Protein AF-A0A321LTP6-F1 (afdb_monomer)

Nearest PDB structures (foldseek):
  5ly5-assembly1_A-2  TM=6.066E-01  e=3.340E-02  Pyrobaculum calidifontis
  4az9-assembly2_A-3  TM=7.150E-01  e=2.115E-01  Homo sapiens
  7zi4-assembly1_D  TM=4.815E-01  e=2.241E-01  Homo sapiens
  8brm-assembly1_SO  TM=4.243E-01  e=3.356E-01  Giardia lamblia ATCC 50803
  1nu5-assembly1_A  TM=3.644E-01  e=1.064E+00  Pseudomonas sp. P51

Structure (mmCIF, N/CA/C/O backbone):
data_AF-A0A321LTP6-F1
#
_entry.id   AF-A0A321LTP6-F1
#
loop_
_atom_site.group_PDB
_atom_site.id
_atom_site.type_symbol
_atom_site.label_atom_id
_atom_site.label_alt_id
_atom_site.label_comp_id
_atom_site.label_asym_id
_atom_site.label_entity_id
_atom_site.label_seq_id
_atom_site.pdbx_PDB_ins_code
_atom_site.Cartn_x
_atom_site.Cartn_y
_atom_site.Cartn_z
_atom_site.occupancy
_atom_site.B_iso_or_equiv
_atom_site.auth_seq_id
_atom_site.auth_comp_id
_atom_site.auth_asym_id
_atom_site.auth_atom_id
_atom_site.pdbx_PDB_model_num
ATOM 1 N N . MET A 1 1 ? 41.746 -8.585 -51.407 1.00 51.53 1 MET A N 1
ATOM 2 C CA . MET A 1 1 ? 41.666 -7.948 -50.073 1.00 51.53 1 MET A CA 1
ATOM 3 C C . MET A 1 1 ? 40.250 -7.429 -49.795 1.00 51.53 1 MET A C 1
ATOM 5 O O . MET A 1 1 ? 39.911 -6.302 -50.117 1.00 51.53 1 MET A O 1
ATOM 9 N N . ASN A 1 2 ? 39.439 -8.329 -49.236 1.00 57.25 2 ASN A N 1
ATOM 10 C CA . ASN A 1 2 ? 38.417 -8.173 -48.191 1.00 57.25 2 ASN A CA 1
ATOM 11 C C . ASN A 1 2 ? 37.308 -7.110 -48.348 1.00 57.25 2 ASN A C 1
ATOM 13 O O . ASN A 1 2 ? 37.206 -6.189 -47.541 1.00 57.25 2 ASN A O 1
ATOM 17 N N . SER A 1 3 ? 36.375 -7.330 -49.283 1.00 62.56 3 SER A N 1
ATOM 18 C CA . SER A 1 3 ? 35.065 -6.646 -49.319 1.00 62.56 3 SER A CA 1
ATOM 19 C C . SER A 1 3 ? 34.286 -6.784 -48.002 1.00 62.56 3 SER A C 1
ATOM 21 O O . SER A 1 3 ? 33.584 -5.862 -47.600 1.00 62.56 3 SER A O 1
ATOM 23 N N . ALA A 1 4 ? 34.481 -7.897 -47.283 1.00 62.25 4 ALA A N 1
ATOM 24 C CA . ALA A 1 4 ? 33.910 -8.128 -45.959 1.00 62.25 4 ALA A CA 1
ATOM 25 C C . ALA A 1 4 ? 34.349 -7.072 -44.928 1.00 62.25 4 ALA A C 1
ATOM 27 O O . ALA A 1 4 ? 33.508 -6.586 -44.181 1.00 62.25 4 ALA A O 1
ATOM 28 N N . LEU A 1 5 ? 35.619 -6.633 -44.933 1.00 63.28 5 LEU A N 1
ATOM 29 C CA . LEU A 1 5 ? 36.098 -5.614 -43.987 1.00 63.28 5 LEU A CA 1
ATOM 30 C C . LEU A 1 5 ? 35.454 -4.237 -44.209 1.00 63.28 5 LEU A C 1
ATOM 32 O O . LEU A 1 5 ? 35.352 -3.457 -43.267 1.00 63.28 5 LEU A O 1
ATOM 36 N N . ARG A 1 6 ? 34.997 -3.938 -45.433 1.00 71.19 6 ARG A N 1
ATOM 37 C CA . ARG A 1 6 ? 34.342 -2.660 -45.762 1.00 71.19 6 ARG A CA 1
ATOM 38 C C . ARG A 1 6 ? 32.891 -2.590 -45.280 1.00 71.19 6 ARG A C 1
ATOM 40 O O . ARG A 1 6 ? 32.380 -1.493 -45.090 1.00 71.19 6 ARG A O 1
ATOM 47 N N . LEU A 1 7 ? 32.242 -3.737 -45.065 1.00 76.38 7 LEU A N 1
ATOM 48 C CA . LEU A 1 7 ? 30.847 -3.814 -44.618 1.00 76.38 7 LEU A CA 1
ATOM 49 C C . LEU A 1 7 ? 30.707 -3.813 -43.088 1.00 76.38 7 LEU A C 1
ATOM 51 O O . LEU A 1 7 ? 29.680 -3.380 -42.572 1.00 76.38 7 LEU A O 1
ATOM 55 N N . ILE A 1 8 ? 31.746 -4.231 -42.357 1.00 79.75 8 ILE A N 1
ATOM 56 C CA . ILE A 1 8 ? 31.791 -4.214 -40.883 1.00 79.75 8 ILE A CA 1
ATOM 57 C C . ILE A 1 8 ? 31.394 -2.851 -40.280 1.00 79.75 8 ILE A C 1
ATOM 59 O O . ILE A 1 8 ? 30.530 -2.849 -39.403 1.00 79.75 8 ILE A O 1
ATOM 63 N N . PRO A 1 9 ? 31.936 -1.692 -40.716 1.00 84.12 9 PRO A N 1
ATOM 64 C CA . PRO A 1 9 ? 31.546 -0.406 -40.134 1.00 84.12 9 PRO A CA 1
ATOM 65 C C . PRO A 1 9 ? 30.077 -0.050 -40.404 1.00 84.12 9 PRO A C 1
ATOM 67 O O . PRO A 1 9 ? 29.428 0.532 -39.539 1.00 84.12 9 PRO A O 1
ATOM 70 N N . ALA A 1 10 ? 29.526 -0.440 -41.559 1.00 85.62 10 ALA A N 1
ATOM 71 C CA . ALA A 1 10 ? 28.117 -0.210 -41.881 1.00 85.62 10 ALA A CA 1
ATOM 72 C C . ALA A 1 10 ? 27.190 -1.048 -40.985 1.00 85.62 10 ALA A C 1
ATOM 74 O O . ALA A 1 10 ? 26.217 -0.525 -40.443 1.00 85.62 10 ALA A O 1
ATOM 75 N N . PHE A 1 11 ? 27.525 -2.323 -40.758 1.00 89.50 11 PHE A N 1
ATOM 76 C CA . PHE A 1 11 ? 26.789 -3.174 -39.821 1.00 89.50 11 PHE A CA 1
ATOM 77 C C . PHE A 1 11 ? 26.916 -2.692 -38.372 1.00 89.50 11 PHE A C 1
ATOM 79 O O . PHE A 1 11 ? 25.924 -2.694 -37.646 1.00 89.50 11 PHE A O 1
ATOM 86 N N . ALA A 1 12 ? 28.098 -2.228 -37.958 1.00 90.56 12 ALA A N 1
ATOM 87 C CA . ALA A 1 12 ? 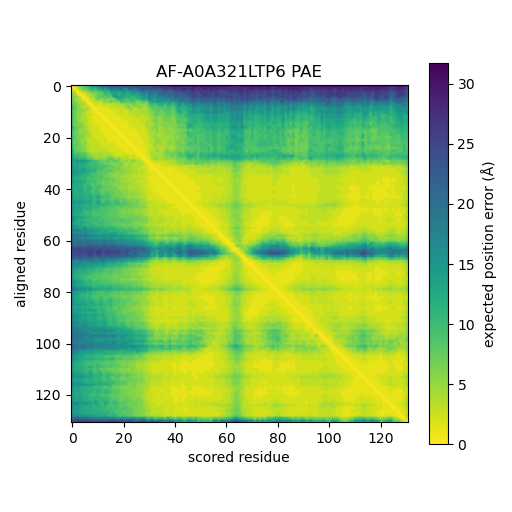28.308 -1.670 -36.624 1.00 90.56 12 ALA A CA 1
ATOM 88 C C . ALA A 1 12 ? 27.471 -0.399 -36.393 1.00 90.56 12 ALA A C 1
ATOM 90 O O . ALA A 1 12 ? 26.830 -0.270 -35.351 1.00 90.56 12 ALA A O 1
ATOM 91 N N . LEU A 1 13 ? 27.412 0.506 -37.377 1.00 93.56 13 LEU A N 1
ATOM 92 C CA . LEU A 1 13 ? 26.569 1.706 -37.321 1.00 93.56 13 LEU A CA 1
ATOM 93 C C . LEU A 1 13 ? 25.076 1.362 -37.273 1.00 93.56 13 LEU A C 1
ATOM 95 O O . LEU A 1 13 ? 24.343 1.939 -36.471 1.00 93.56 13 LEU A O 1
ATOM 99 N N . ALA A 1 14 ? 24.628 0.398 -38.081 1.00 93.94 14 ALA A N 1
ATOM 100 C CA . ALA A 1 14 ? 23.241 -0.061 -38.060 1.00 93.94 14 ALA A CA 1
ATOM 101 C C . ALA A 1 14 ? 22.866 -0.679 -36.701 1.00 93.94 14 ALA A C 1
ATOM 103 O O . ALA A 1 14 ? 21.827 -0.342 -36.134 1.00 93.94 14 ALA A O 1
ATOM 104 N N . ALA A 1 15 ? 23.734 -1.525 -36.140 1.00 95.25 15 ALA A N 1
ATOM 105 C CA . ALA A 1 15 ? 23.531 -2.120 -34.822 1.00 95.25 15 ALA A CA 1
ATOM 106 C C . ALA A 1 15 ? 23.488 -1.057 -33.709 1.00 95.25 15 ALA A C 1
ATOM 108 O O . ALA A 1 15 ? 22.607 -1.104 -32.850 1.00 95.25 15 ALA A O 1
ATOM 109 N N . ALA A 1 16 ? 24.384 -0.065 -33.751 1.00 95.81 16 ALA A N 1
ATOM 110 C CA . ALA A 1 16 ? 24.382 1.051 -32.807 1.00 95.81 16 ALA A CA 1
ATOM 111 C C . ALA A 1 16 ? 23.098 1.893 -32.912 1.00 95.81 16 ALA A C 1
ATOM 113 O O . ALA A 1 16 ? 22.510 2.246 -31.890 1.00 95.81 16 ALA A O 1
ATOM 114 N N . GLY A 1 17 ? 22.623 2.158 -34.134 1.00 96.56 17 GLY A N 1
ATOM 115 C CA . GLY A 1 17 ? 21.362 2.862 -34.376 1.00 96.56 17 GLY A CA 1
ATOM 116 C C . GLY A 1 17 ? 20.148 2.115 -33.816 1.00 96.56 17 GLY A C 1
ATOM 117 O O . GLY A 1 17 ? 19.321 2.714 -33.128 1.00 96.56 17 GLY A O 1
ATOM 118 N N . LEU A 1 18 ? 20.068 0.798 -34.037 1.00 97.25 18 LEU A N 1
ATOM 119 C CA . LEU A 1 18 ? 19.004 -0.049 -33.483 1.00 97.25 18 LEU A CA 1
ATOM 120 C C . LEU A 1 18 ? 19.035 -0.082 -31.950 1.00 97.25 18 LEU A C 1
ATOM 122 O O . LEU A 1 18 ? 17.995 0.079 -31.311 1.00 97.25 18 LEU A O 1
ATOM 126 N N . ALA A 1 19 ? 20.219 -0.235 -31.352 1.00 96.19 19 ALA A N 1
ATOM 127 C CA . ALA A 1 19 ? 20.380 -0.210 -29.900 1.00 96.19 19 ALA A CA 1
ATOM 128 C C . ALA A 1 19 ? 19.964 1.146 -29.304 1.00 96.19 19 ALA A C 1
ATOM 130 O O . ALA A 1 19 ? 19.269 1.192 -28.286 1.00 96.19 19 ALA A O 1
ATOM 131 N N . PHE A 1 20 ? 20.330 2.252 -29.959 1.00 96.75 20 PHE A N 1
ATOM 132 C CA . PHE A 1 20 ? 19.931 3.592 -29.540 1.00 96.75 20 PHE A CA 1
ATOM 133 C C . PHE A 1 20 ? 18.408 3.765 -29.580 1.00 96.75 20 PHE A C 1
ATOM 135 O O . PHE A 1 20 ? 17.819 4.151 -28.568 1.00 96.75 20 PHE A O 1
ATOM 142 N N . ALA A 1 21 ? 17.764 3.404 -30.695 1.00 96.19 21 ALA A N 1
ATOM 143 C CA . ALA A 1 21 ? 16.312 3.480 -30.847 1.00 96.19 21 ALA A CA 1
ATOM 144 C C . ALA A 1 21 ? 15.575 2.634 -29.795 1.00 96.19 21 ALA A C 1
ATOM 146 O O . ALA A 1 21 ? 14.664 3.132 -29.129 1.00 96.19 21 ALA A O 1
ATOM 147 N N . ALA A 1 22 ? 16.018 1.392 -29.569 1.00 95.38 22 ALA A N 1
ATOM 148 C CA . ALA A 1 22 ? 15.461 0.522 -28.534 1.00 95.38 22 ALA A CA 1
ATOM 149 C C . ALA A 1 22 ? 15.615 1.127 -27.129 1.00 95.38 22 ALA A C 1
ATOM 151 O O . ALA A 1 22 ? 14.685 1.087 -26.324 1.00 95.38 22 ALA A O 1
ATOM 152 N N . SER A 1 23 ? 16.767 1.741 -26.835 1.00 93.75 23 SER A N 1
ATOM 153 C CA . SER A 1 23 ? 17.016 2.384 -25.541 1.00 93.75 23 SER A CA 1
ATOM 154 C C . SER A 1 23 ? 16.152 3.631 -25.313 1.00 93.75 23 SER A C 1
ATOM 156 O O . SER A 1 23 ? 15.697 3.865 -24.190 1.00 93.75 23 SER A O 1
ATOM 158 N N . ALA A 1 24 ? 15.905 4.419 -26.364 1.00 94.81 24 ALA A N 1
ATOM 159 C CA . ALA A 1 24 ? 15.048 5.597 -26.314 1.00 94.81 24 ALA A CA 1
ATOM 160 C C . ALA A 1 24 ? 13.587 5.192 -26.086 1.00 94.81 24 ALA A C 1
ATOM 162 O O . ALA A 1 24 ? 12.934 5.729 -25.192 1.00 94.81 24 ALA A O 1
ATOM 163 N N . TRP A 1 25 ? 13.121 4.171 -26.809 1.00 95.50 25 TRP A N 1
ATOM 164 C CA . TRP A 1 25 ? 11.791 3.591 -26.638 1.00 95.50 25 TRP A CA 1
ATOM 165 C C . TRP A 1 25 ? 11.59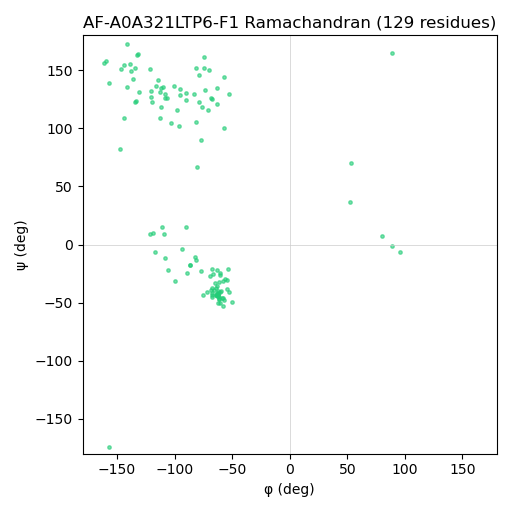2 2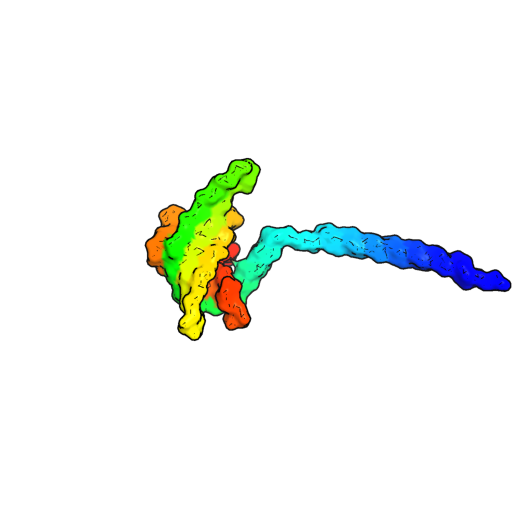.996 -25.234 1.00 95.50 25 TRP A C 1
ATOM 167 O O . TRP A 1 25 ? 10.627 3.308 -24.539 1.00 95.50 25 TRP A O 1
ATOM 177 N N . ALA A 1 26 ? 12.551 2.212 -24.736 1.00 92.81 26 ALA A N 1
ATOM 178 C CA . ALA A 1 26 ? 12.475 1.654 -23.385 1.00 92.81 26 ALA A CA 1
ATOM 179 C C . ALA A 1 26 ? 12.445 2.743 -22.296 1.00 92.81 26 ALA A C 1
ATOM 181 O O . ALA A 1 26 ? 11.818 2.565 -21.251 1.00 92.81 26 ALA A O 1
ATOM 182 N N . ARG A 1 27 ? 13.115 3.882 -22.521 1.00 89.38 27 ARG A N 1
ATOM 183 C CA . ARG A 1 27 ? 13.057 5.037 -21.614 1.00 89.38 27 ARG A CA 1
ATOM 184 C C . ARG A 1 27 ? 11.714 5.760 -21.676 1.00 89.38 27 ARG A C 1
ATOM 186 O O . ARG A 1 27 ? 11.219 6.132 -20.615 1.00 89.38 27 ARG A O 1
ATOM 193 N N . SER A 1 28 ? 11.126 5.936 -22.860 1.00 87.00 28 SER A N 1
ATOM 194 C CA . SER A 1 28 ? 9.828 6.610 -23.004 1.00 87.00 28 SER A CA 1
ATOM 195 C C . SER A 1 28 ? 8.670 5.794 -22.429 1.00 87.00 28 SER A C 1
ATOM 197 O O . SER A 1 28 ? 7.692 6.369 -21.970 1.00 87.00 28 SER A O 1
ATOM 199 N N . HIS A 1 29 ? 8.795 4.466 -22.385 1.00 86.31 29 HIS A N 1
ATOM 200 C CA . HIS A 1 29 ? 7.797 3.565 -21.798 1.00 86.31 29 HIS A CA 1
ATOM 201 C C . HIS A 1 29 ? 8.008 3.267 -20.304 1.00 86.31 29 HIS A C 1
ATOM 203 O O . HIS A 1 29 ? 7.412 2.336 -19.755 1.00 86.31 29 HIS A O 1
ATOM 209 N N . ARG A 1 30 ? 8.844 4.043 -19.604 1.00 89.44 30 ARG A N 1
ATOM 210 C CA . ARG A 1 30 ? 8.978 3.905 -18.150 1.00 89.44 30 ARG A CA 1
ATOM 211 C C . ARG A 1 30 ? 7.689 4.349 -17.468 1.00 89.44 30 ARG A C 1
ATOM 213 O O . ARG A 1 30 ? 7.263 5.486 -17.625 1.00 89.44 30 ARG A O 1
ATOM 220 N N . LYS A 1 31 ? 7.123 3.461 -16.647 1.00 92.06 31 LYS A N 1
ATOM 221 C CA . LYS A 1 31 ? 5.971 3.785 -15.796 1.00 92.06 31 LYS A CA 1
ATOM 222 C C . LYS A 1 31 ? 6.295 4.974 -14.892 1.00 92.06 31 LYS A C 1
ATOM 224 O O . LYS A 1 31 ? 7.432 5.089 -14.416 1.00 92.06 31 LYS A O 1
ATOM 229 N N . THR A 1 32 ? 5.320 5.833 -14.634 1.00 92.81 32 THR A N 1
ATOM 230 C CA . THR A 1 32 ? 5.460 6.893 -13.627 1.00 92.81 32 THR A CA 1
ATOM 231 C C . THR A 1 32 ? 5.368 6.296 -12.212 1.00 92.81 32 THR A C 1
ATOM 233 O O . THR A 1 32 ? 4.920 5.151 -12.062 1.00 92.81 32 THR A O 1
ATOM 236 N N . PRO A 1 33 ? 5.841 6.988 -11.159 1.00 91.31 33 PRO A N 1
ATOM 237 C CA . PRO A 1 33 ? 5.654 6.542 -9.775 1.00 91.31 33 PRO A CA 1
ATOM 238 C C . PRO A 1 33 ? 4.183 6.253 -9.443 1.00 91.31 33 PRO A C 1
ATOM 240 O O . PRO A 1 33 ? 3.875 5.215 -8.865 1.00 91.31 33 PRO A O 1
ATOM 243 N N . GLU A 1 34 ? 3.270 7.095 -9.919 1.00 91.19 34 GLU A N 1
ATOM 244 C CA . GLU A 1 34 ? 1.828 6.992 -9.679 1.00 91.19 34 GLU A CA 1
ATOM 245 C C . GLU A 1 34 ? 1.229 5.777 -10.392 1.00 91.19 34 GLU A C 1
ATOM 247 O O . GLU A 1 34 ? 0.391 5.075 -9.831 1.00 91.19 34 GLU A O 1
ATOM 252 N N . GLN A 1 35 ? 1.679 5.482 -11.618 1.00 94.44 35 GLN A N 1
ATOM 253 C CA . GLN A 1 35 ? 1.266 4.275 -12.339 1.00 94.44 35 GLN A CA 1
ATOM 254 C C . GLN A 1 35 ? 1.733 3.008 -11.623 1.00 94.44 35 GLN A C 1
ATOM 256 O O . GLN A 1 35 ? 0.959 2.062 -11.497 1.00 94.44 35 GLN A O 1
ATOM 261 N N . ARG A 1 36 ? 2.981 2.986 -11.132 1.00 95.88 36 ARG A N 1
ATOM 262 C CA . ARG A 1 36 ? 3.484 1.850 -10.345 1.00 95.88 36 ARG A CA 1
ATOM 263 C C . ARG A 1 36 ? 2.679 1.666 -9.066 1.00 95.88 36 ARG A C 1
ATOM 265 O O . ARG A 1 36 ? 2.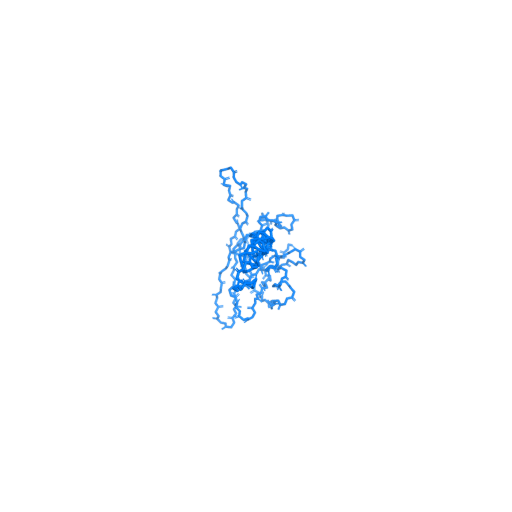331 0.538 -8.736 1.00 95.88 36 ARG A O 1
ATOM 272 N N . GLU A 1 37 ? 2.369 2.759 -8.377 1.00 95.94 37 GLU A N 1
ATOM 273 C CA . GLU A 1 37 ? 1.602 2.703 -7.138 1.00 95.94 37 GLU A CA 1
ATOM 274 C C . GLU A 1 37 ? 0.155 2.256 -7.381 1.00 95.94 37 GLU A C 1
ATOM 276 O O . GLU A 1 37 ? -0.347 1.381 -6.680 1.00 95.94 37 GLU A O 1
ATOM 281 N N . ARG A 1 38 ? -0.495 2.750 -8.439 1.00 96.19 38 ARG A N 1
ATOM 282 C CA . ARG A 1 38 ? -1.815 2.268 -8.867 1.00 96.19 38 ARG A CA 1
ATOM 283 C C . ARG A 1 38 ? -1.811 0.768 -9.163 1.00 96.19 38 ARG A C 1
ATOM 285 O O . ARG A 1 38 ? -2.699 0.049 -8.719 1.00 96.19 38 ARG A O 1
ATOM 292 N N . GLU A 1 39 ? -0.814 0.276 -9.895 1.00 96.75 39 GLU A N 1
ATOM 293 C CA . GLU A 1 39 ? -0.675 -1.159 -10.171 1.00 96.75 39 GLU A CA 1
ATOM 294 C C . GLU A 1 39 ? -0.432 -1.974 -8.897 1.00 96.75 39 GLU A C 1
ATOM 296 O O . GLU A 1 39 ? -0.968 -3.077 -8.767 1.00 96.75 39 GLU A O 1
ATOM 301 N N . ARG A 1 40 ? 0.346 -1.438 -7.945 1.00 97.06 40 ARG A N 1
ATOM 302 C CA . ARG A 1 40 ? 0.551 -2.060 -6.632 1.00 97.06 40 ARG A CA 1
ATOM 303 C C . ARG A 1 40 ? -0.778 -2.194 -5.888 1.00 97.06 40 ARG A C 1
ATOM 305 O O . ARG A 1 40 ? -1.104 -3.296 -5.449 1.00 97.06 40 ARG A O 1
ATOM 312 N N . ARG A 1 41 ? -1.559 -1.112 -5.791 1.00 97.75 41 ARG A N 1
ATOM 313 C CA . ARG A 1 41 ? -2.870 -1.104 -5.119 1.00 97.75 41 ARG A CA 1
ATOM 314 C C . ARG A 1 41 ? -3.865 -2.055 -5.772 1.00 97.75 41 ARG A C 1
ATOM 316 O O . ARG A 1 41 ? -4.466 -2.859 -5.068 1.00 97.75 41 ARG A O 1
ATOM 323 N N . MET A 1 42 ? -3.982 -2.024 -7.101 1.00 97.38 42 MET A N 1
ATOM 324 C CA . MET A 1 42 ? -4.842 -2.942 -7.858 1.00 97.38 42 MET A CA 1
ATOM 325 C C . MET A 1 42 ? -4.479 -4.402 -7.589 1.00 97.38 42 MET A C 1
ATOM 327 O O . MET A 1 42 ? -5.354 -5.193 -7.249 1.00 97.38 42 MET A O 1
ATOM 331 N N . ARG A 1 43 ? -3.184 -4.745 -7.642 1.00 97.31 43 ARG A N 1
ATOM 332 C CA . ARG A 1 43 ? -2.716 -6.099 -7.329 1.00 97.31 43 ARG A CA 1
ATOM 333 C C . ARG A 1 43 ? -3.128 -6.512 -5.917 1.00 97.31 43 ARG A C 1
ATOM 335 O O . ARG A 1 43 ? -3.737 -7.561 -5.756 1.00 97.31 43 ARG A O 1
ATOM 342 N N . ILE A 1 44 ? -2.816 -5.714 -4.894 1.00 97.94 44 ILE A N 1
ATOM 343 C CA . ILE A 1 44 ? -3.155 -6.062 -3.501 1.00 97.94 44 ILE A CA 1
ATOM 344 C C . ILE A 1 44 ? -4.673 -6.139 -3.312 1.00 97.94 44 ILE A C 1
ATOM 346 O O . ILE A 1 44 ? -5.159 -7.008 -2.595 1.00 97.94 44 ILE A O 1
ATOM 350 N N . SER A 1 45 ? -5.437 -5.281 -3.984 1.00 97.56 45 SER A N 1
ATOM 351 C CA . SER A 1 45 ? -6.895 -5.353 -3.970 1.00 97.56 45 SER A CA 1
ATOM 352 C C . SER A 1 45 ? -7.410 -6.670 -4.561 1.00 97.56 45 SER A C 1
ATOM 354 O O . SER A 1 45 ? -8.328 -7.272 -4.008 1.00 97.56 45 SER A O 1
ATOM 356 N N . GLU A 1 46 ? -6.808 -7.164 -5.639 1.00 96.31 46 GLU A N 1
ATOM 357 C CA . GLU A 1 46 ? -7.234 -8.399 -6.300 1.00 96.31 46 GLU A CA 1
ATOM 358 C C . GLU A 1 46 ? -6.822 -9.668 -5.542 1.00 96.31 46 GLU A C 1
ATOM 360 O O . GLU A 1 46 ? -7.631 -10.586 -5.418 1.00 96.31 46 GLU A O 1
ATOM 365 N N . ILE A 1 47 ? -5.583 -9.733 -5.035 1.00 96.38 47 ILE A N 1
ATOM 366 C CA . ILE A 1 47 ? -5.002 -10.982 -4.498 1.00 96.38 47 ILE A CA 1
ATOM 367 C C . ILE A 1 47 ? -4.663 -10.947 -3.001 1.00 96.38 47 ILE A C 1
ATOM 369 O O . ILE A 1 47 ? -4.252 -11.965 -2.443 1.00 96.38 47 ILE A O 1
ATOM 373 N N . GLY A 1 48 ? -4.788 -9.793 -2.347 1.00 97.50 48 GLY A N 1
ATOM 374 C CA . GLY A 1 48 ? -4.444 -9.625 -0.938 1.00 97.50 48 GLY A CA 1
ATOM 375 C C . GLY A 1 48 ? -5.411 -10.345 0.002 1.00 97.50 48 GLY A C 1
ATOM 376 O O . GLY A 1 48 ? -6.604 -10.482 -0.280 1.00 97.50 48 GLY A O 1
ATOM 377 N N . ARG A 1 49 ? -4.900 -10.781 1.158 1.00 98.12 49 ARG A N 1
ATOM 378 C CA . ARG A 1 49 ? -5.737 -11.273 2.263 1.00 98.12 49 ARG A CA 1
ATOM 379 C C . ARG A 1 49 ? -6.273 -10.104 3.069 1.00 98.12 49 ARG A C 1
ATOM 381 O O . ARG A 1 49 ? -5.632 -9.063 3.141 1.00 98.12 49 ARG A O 1
ATOM 388 N N . ILE A 1 50 ? -7.437 -10.302 3.679 1.00 98.19 50 ILE A N 1
ATOM 389 C CA . ILE A 1 50 ? -8.080 -9.309 4.539 1.00 98.19 50 ILE A CA 1
ATOM 390 C C . ILE A 1 50 ? -7.816 -9.677 6.000 1.00 98.19 50 ILE A C 1
ATOM 392 O O . ILE A 1 50 ? -7.924 -10.847 6.367 1.00 98.19 50 ILE A O 1
ATOM 396 N N . THR A 1 51 ? -7.479 -8.684 6.814 1.00 98.00 51 THR A N 1
ATOM 397 C CA . THR A 1 51 ? -7.482 -8.767 8.278 1.00 98.00 51 THR A CA 1
ATOM 398 C C . THR A 1 51 ? -8.199 -7.553 8.857 1.00 98.00 51 THR A C 1
ATOM 400 O O . THR A 1 51 ? -8.416 -6.559 8.156 1.00 98.00 51 THR A O 1
ATOM 403 N N . ASP A 1 52 ? -8.577 -7.639 10.123 1.00 97.69 52 ASP A N 1
ATOM 404 C CA . ASP A 1 52 ? -9.082 -6.488 10.855 1.00 97.69 52 ASP A CA 1
ATOM 405 C C . ASP A 1 52 ? -7.915 -5.599 11.296 1.00 97.69 52 ASP A C 1
ATOM 407 O O . ASP A 1 52 ? -6.812 -6.064 11.594 1.00 97.69 52 ASP A O 1
ATOM 411 N N . GLY A 1 53 ? -8.164 -4.299 11.308 1.00 96.94 53 GLY A N 1
ATOM 412 C CA . GLY A 1 53 ? -7.223 -3.293 11.760 1.00 96.94 53 GLY A CA 1
ATOM 413 C C . GLY A 1 53 ? -7.947 -2.027 12.180 1.00 96.94 53 GLY A C 1
ATOM 414 O O . GLY A 1 53 ? -9.179 -1.955 12.209 1.00 96.94 53 GLY A O 1
ATOM 415 N N . THR A 1 54 ? -7.165 -1.010 12.499 1.00 96.88 54 THR A N 1
ATOM 416 C CA . THR A 1 54 ? -7.688 0.238 13.042 1.00 96.88 54 THR A CA 1
ATOM 417 C C . THR A 1 54 ? -6.922 1.407 12.455 1.00 96.88 54 THR A C 1
ATOM 419 O O . THR A 1 54 ? -5.692 1.377 12.389 1.00 96.88 54 THR A O 1
ATOM 422 N N . VAL A 1 55 ? -7.639 2.452 12.047 1.00 96.25 55 VAL A N 1
ATOM 423 C CA . VAL A 1 55 ? -7.032 3.739 11.701 1.00 96.25 55 VAL A CA 1
ATOM 424 C C . VAL A 1 55 ? -6.498 4.368 12.979 1.00 96.25 55 VAL A C 1
ATOM 426 O O . VAL A 1 55 ? -7.235 4.529 13.952 1.00 96.25 55 VAL A O 1
ATOM 429 N N . ILE A 1 56 ? -5.222 4.728 12.983 1.00 95.94 56 ILE A N 1
ATOM 430 C CA . ILE A 1 56 ? -4.583 5.367 14.135 1.00 95.94 56 ILE A CA 1
ATOM 431 C C . ILE A 1 56 ? -4.336 6.851 13.908 1.00 95.94 56 ILE A C 1
ATOM 433 O O . ILE A 1 56 ? -4.241 7.582 14.886 1.00 95.94 56 ILE A O 1
ATOM 437 N N . ASP A 1 57 ? -4.277 7.301 12.651 1.00 93.62 57 ASP A N 1
ATOM 438 C CA . ASP A 1 57 ? -4.154 8.717 12.317 1.00 93.62 57 ASP A CA 1
ATOM 439 C C . ASP A 1 57 ? -4.557 8.994 10.855 1.00 93.62 57 ASP A C 1
ATOM 441 O O . ASP A 1 57 ? -4.507 8.110 9.994 1.00 93.62 57 ASP A O 1
ATOM 445 N N . ALA A 1 58 ? -4.959 10.229 10.568 1.00 91.81 58 ALA A N 1
A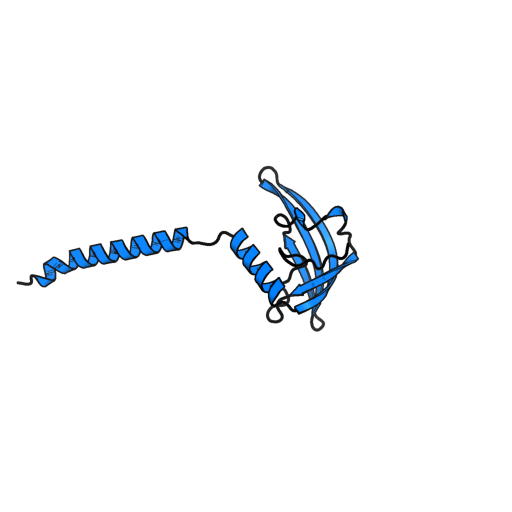TOM 446 C CA . ALA A 1 58 ? -5.358 10.703 9.249 1.00 91.81 58 ALA A CA 1
ATOM 447 C C . ALA A 1 58 ? -4.886 12.149 9.076 1.00 91.81 58 ALA A C 1
ATOM 449 O O . ALA A 1 58 ? -5.429 13.071 9.683 1.00 91.81 58 ALA A O 1
ATOM 450 N N . ASN A 1 59 ? -3.877 12.346 8.228 1.00 89.62 59 ASN A N 1
ATOM 451 C CA . ASN A 1 59 ? -3.196 13.625 8.083 1.00 89.62 59 ASN A CA 1
ATOM 452 C C . ASN A 1 59 ? -3.382 14.219 6.691 1.00 89.62 59 ASN A C 1
ATOM 454 O O . ASN A 1 59 ? -3.206 13.544 5.676 1.00 89.62 59 ASN A O 1
ATOM 458 N N . GLU A 1 60 ? -3.652 15.520 6.654 1.00 88.44 60 GLU A N 1
ATOM 459 C CA . GLU A 1 60 ? -3.604 16.329 5.442 1.00 88.44 60 GLU A CA 1
ATOM 460 C C . GLU A 1 60 ? -2.444 17.324 5.557 1.00 88.44 60 GLU A C 1
ATOM 462 O O . GLU A 1 60 ? -2.467 18.261 6.357 1.00 88.44 60 GLU A O 1
ATOM 467 N N . LEU A 1 61 ? -1.386 17.089 4.781 1.00 84.81 61 LEU A N 1
ATOM 468 C CA . LEU A 1 61 ? -0.189 17.917 4.762 1.00 84.81 61 LEU A CA 1
ATOM 469 C C . LEU A 1 61 ? -0.270 18.888 3.591 1.00 84.81 61 LEU A C 1
ATOM 471 O O . LEU A 1 61 ? -0.211 18.494 2.426 1.00 84.81 61 LEU A O 1
ATOM 475 N N . LYS A 1 62 ? -0.325 20.179 3.907 1.00 82.06 62 LYS A N 1
ATOM 476 C CA . LYS A 1 62 ? -0.211 21.240 2.907 1.00 82.06 62 LYS A CA 1
ATOM 477 C C . LYS A 1 62 ? 1.258 21.475 2.597 1.00 82.06 62 LYS A C 1
ATOM 479 O O . LYS A 1 62 ? 1.980 22.056 3.407 1.00 82.06 62 LYS A O 1
ATOM 484 N N . MET A 1 63 ? 1.718 21.022 1.435 1.00 74.81 63 MET A N 1
ATOM 485 C CA . MET A 1 63 ? 3.064 21.345 0.973 1.00 74.81 63 MET A CA 1
ATOM 486 C C . MET A 1 63 ? 3.032 22.632 0.151 1.00 74.81 63 MET A C 1
ATO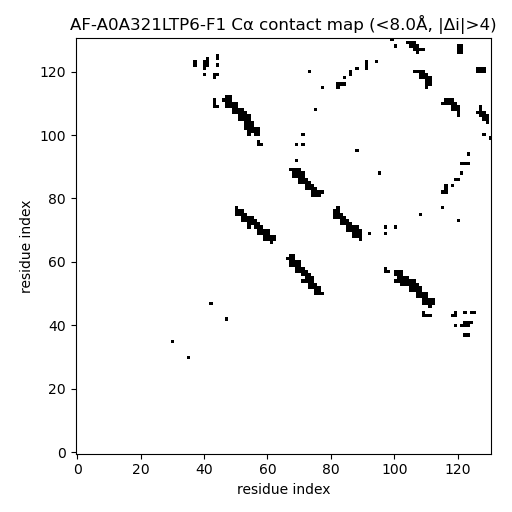M 488 O O . MET A 1 63 ? 2.291 22.746 -0.828 1.00 74.81 63 MET A O 1
ATOM 492 N N . ASN A 1 64 ? 3.847 23.611 0.551 1.00 67.44 64 ASN A N 1
ATOM 493 C CA . ASN A 1 64 ? 3.945 24.909 -0.114 1.00 67.44 64 ASN A CA 1
ATOM 494 C C . ASN A 1 64 ? 4.316 24.728 -1.600 1.00 67.44 64 ASN A C 1
ATOM 496 O O . ASN A 1 64 ? 5.479 24.526 -1.936 1.00 67.44 64 ASN A O 1
ATOM 500 N N . GLY A 1 65 ? 3.317 24.809 -2.485 1.00 65.56 65 GLY A N 1
ATOM 501 C CA . GLY A 1 65 ? 3.482 24.783 -3.942 1.00 65.56 65 GLY A CA 1
ATOM 502 C C . GLY A 1 65 ? 3.306 23.427 -4.640 1.00 65.56 65 GLY A C 1
ATOM 503 O O . GLY A 1 65 ? 3.291 23.417 -5.868 1.00 65.56 65 GLY A O 1
ATOM 504 N N . SER A 1 66 ? 3.136 22.306 -3.923 1.00 65.44 66 SER A N 1
ATOM 505 C CA . SER A 1 66 ? 3.051 20.956 -4.532 1.00 65.44 66 SER A CA 1
ATOM 506 C C . SER A 1 66 ? 1.735 20.204 -4.290 1.00 65.44 66 SER A C 1
ATOM 508 O O . SER A 1 66 ? 1.622 19.037 -4.660 1.00 65.44 66 SER A O 1
ATOM 510 N N . GLY A 1 67 ? 0.725 20.878 -3.739 1.00 72.88 67 GLY A N 1
ATOM 511 C CA . GLY A 1 67 ? -0.597 20.308 -3.470 1.00 72.88 67 GLY A CA 1
ATOM 512 C C . GLY A 1 67 ? -0.708 19.645 -2.097 1.00 72.88 67 GLY A C 1
ATOM 513 O O . GLY A 1 67 ? 0.292 19.386 -1.426 1.00 72.88 67 GLY A O 1
ATOM 514 N N . ASP A 1 68 ? -1.951 19.409 -1.685 1.00 83.31 68 ASP A N 1
ATOM 515 C CA . ASP A 1 68 ? -2.273 18.794 -0.398 1.00 83.31 68 ASP A CA 1
ATOM 516 C C . ASP A 1 68 ? -2.067 17.273 -0.494 1.00 83.31 68 ASP A C 1
ATOM 518 O O . ASP A 1 68 ? -2.641 16.617 -1.371 1.00 83.31 68 ASP A O 1
ATOM 522 N N . VAL A 1 69 ? -1.216 16.732 0.383 1.00 89.12 69 VAL A N 1
ATOM 523 C CA . VAL A 1 69 ? -0.937 15.296 0.511 1.00 89.12 69 VAL A CA 1
ATOM 524 C C . VAL A 1 69 ? -1.815 14.726 1.614 1.00 89.12 69 VAL A C 1
ATOM 526 O O . VAL A 1 69 ? -1.830 15.241 2.729 1.00 89.12 69 VAL A O 1
ATOM 529 N N . GLN A 1 70 ? -2.522 13.645 1.314 1.00 91.62 70 GLN A N 1
ATOM 530 C CA . GLN A 1 70 ? -3.433 12.979 2.236 1.00 91.62 70 GLN A CA 1
ATOM 531 C C . GLN A 1 70 ? -2.877 11.610 2.620 1.00 91.62 70 GLN A C 1
ATOM 533 O O . GLN A 1 70 ? -2.695 10.747 1.760 1.00 91.62 70 GLN A O 1
ATOM 538 N N . LEU A 1 71 ? -2.609 11.410 3.908 1.00 93.50 71 LEU A N 1
ATOM 539 C CA . LEU A 1 71 ? -1.998 10.202 4.448 1.00 93.50 71 LEU A CA 1
ATOM 540 C C . LEU A 1 71 ? -2.924 9.549 5.472 1.00 93.50 71 LEU A C 1
ATOM 542 O O . LEU A 1 71 ? -3.337 10.185 6.439 1.00 93.50 71 LEU A O 1
ATOM 546 N N . LEU A 1 72 ? -3.202 8.264 5.282 1.00 94.56 72 LEU A N 1
ATOM 547 C CA . LEU A 1 72 ? -3.941 7.442 6.230 1.00 94.56 72 LEU A CA 1
ATOM 548 C C . LEU A 1 72 ? -2.975 6.491 6.932 1.00 94.56 72 LEU A C 1
ATOM 550 O O . LEU A 1 72 ? -2.254 5.752 6.265 1.00 94.56 72 LEU A O 1
ATOM 554 N N . ILE A 1 73 ? -2.964 6.496 8.260 1.00 95.94 73 ILE A N 1
ATOM 555 C CA . ILE A 1 73 ? -2.092 5.649 9.072 1.00 95.94 73 ILE A CA 1
ATOM 556 C C . ILE A 1 73 ? -2.963 4.641 9.812 1.00 95.94 73 ILE A C 1
ATOM 558 O O . ILE A 1 73 ? -3.976 4.987 10.423 1.00 95.94 73 ILE A O 1
ATOM 562 N N . PHE A 1 74 ? -2.582 3.373 9.740 1.00 97.31 74 PHE A N 1
ATOM 563 C CA . PHE A 1 74 ? -3.358 2.273 10.286 1.00 97.31 74 PHE A CA 1
ATOM 564 C C . PHE A 1 74 ? -2.449 1.191 10.852 1.00 97.31 74 PHE A C 1
ATOM 566 O O . PHE A 1 74 ? -1.310 1.012 10.415 1.00 97.31 74 PHE A O 1
ATOM 573 N N . GLN A 1 75 ? -2.996 0.447 11.806 1.00 98.00 75 GLN A N 1
ATOM 574 C CA . GLN A 1 75 ? -2.349 -0.705 12.413 1.00 98.00 75 GLN A CA 1
ATOM 575 C C . GLN A 1 75 ? -3.192 -1.966 12.241 1.00 98.00 75 GLN A C 1
ATOM 577 O O . GLN A 1 75 ? -4.422 -1.896 12.153 1.00 98.00 75 GLN A O 1
ATOM 582 N N . TYR A 1 76 ? -2.531 -3.116 12.193 1.00 98.12 76 TYR A N 1
ATOM 583 C CA . TYR A 1 76 ? -3.157 -4.429 12.060 1.00 98.12 76 TYR A CA 1
ATOM 584 C C . TYR A 1 76 ? -2.209 -5.531 12.523 1.00 98.12 76 TYR A C 1
ATOM 586 O O . TYR A 1 76 ? -0.991 -5.362 12.503 1.00 98.12 76 TYR A O 1
ATOM 594 N N . ASP A 1 77 ? -2.771 -6.683 12.882 1.00 98.06 77 ASP A N 1
ATOM 595 C CA . ASP A 1 77 ? -2.002 -7.845 13.319 1.00 98.06 77 ASP A CA 1
ATOM 596 C C . ASP A 1 77 ? -2.064 -8.972 12.283 1.00 98.06 77 ASP A C 1
ATOM 598 O O . ASP A 1 77 ? -3.128 -9.321 11.760 1.00 98.06 77 ASP A O 1
ATOM 602 N N . VAL A 1 78 ? -0.910 -9.585 12.007 1.00 97.44 78 VAL A N 1
ATOM 603 C CA . VAL A 1 78 ? -0.795 -10.796 11.184 1.00 97.44 78 VAL A CA 1
ATOM 604 C C . VAL A 1 78 ? 0.128 -11.777 11.889 1.00 97.44 78 VAL A C 1
ATOM 606 O O . VAL A 1 78 ? 1.280 -11.466 12.171 1.00 97.44 78 VAL A O 1
ATOM 609 N N . ALA A 1 79 ? -0.376 -12.983 12.169 1.00 94.69 79 ALA A N 1
ATOM 610 C CA . ALA A 1 79 ? 0.392 -14.062 12.801 1.00 94.69 79 ALA A CA 1
ATOM 611 C C . ALA A 1 79 ? 1.101 -13.652 14.115 1.00 94.69 79 ALA A C 1
ATOM 613 O O . ALA A 1 79 ? 2.208 -14.104 14.395 1.00 94.69 79 ALA A O 1
ATOM 614 N N . GLY A 1 80 ? 0.456 -12.799 14.920 1.00 95.38 80 GLY A N 1
ATOM 615 C CA . GLY A 1 80 ? 0.995 -12.311 16.195 1.00 95.38 80 GLY A CA 1
ATOM 616 C C . GLY A 1 80 ? 2.016 -11.175 16.071 1.00 95.38 80 GLY A C 1
ATOM 617 O O . GLY A 1 80 ? 2.615 -10.803 17.076 1.00 95.38 80 GLY A O 1
ATOM 618 N N . VAL A 1 81 ? 2.221 -10.631 14.868 1.00 97.69 81 VAL A N 1
ATOM 619 C CA . VAL A 1 81 ? 3.068 -9.459 14.621 1.00 97.69 81 VAL A CA 1
ATOM 620 C C . VAL A 1 81 ? 2.187 -8.263 14.286 1.00 97.69 81 VAL A C 1
ATOM 622 O O . VAL A 1 81 ? 1.379 -8.334 13.357 1.00 97.69 81 VAL A O 1
ATOM 625 N N . SER A 1 82 ? 2.384 -7.172 15.022 1.00 97.75 82 SER A N 1
ATOM 626 C CA . SER A 1 82 ? 1.732 -5.892 14.763 1.00 97.75 82 SER A CA 1
ATOM 627 C C . SER A 1 82 ? 2.482 -5.118 13.693 1.00 97.75 82 SER A C 1
ATOM 629 O O . SER A 1 82 ? 3.699 -4.929 13.766 1.00 97.75 82 SER A O 1
ATOM 631 N N . TYR A 1 83 ? 1.736 -4.658 12.702 1.00 98.06 83 TYR A N 1
ATOM 632 C CA . TYR A 1 83 ? 2.214 -3.807 11.632 1.00 98.06 83 TYR A CA 1
ATOM 633 C C . TYR A 1 83 ? 1.551 -2.446 11.743 1.00 98.06 83 TYR A C 1
ATOM 635 O O . TYR A 1 83 ? 0.353 -2.344 12.000 1.00 98.06 83 TYR A O 1
ATOM 643 N N . GLU A 1 84 ? 2.335 -1.415 11.470 1.00 97.81 84 GLU A N 1
ATOM 644 C CA . GLU A 1 84 ? 1.862 -0.057 11.260 1.00 97.81 84 GLU A CA 1
ATOM 645 C C . GLU A 1 84 ? 2.285 0.367 9.858 1.00 97.81 84 GLU A C 1
ATOM 647 O O . GLU A 1 84 ? 3.429 0.148 9.445 1.00 97.81 84 GLU A O 1
ATOM 652 N N . ALA A 1 85 ? 1.348 0.926 9.103 1.00 96.88 85 ALA A N 1
ATOM 653 C CA . ALA A 1 85 ? 1.605 1.392 7.755 1.00 96.88 85 ALA A CA 1
ATOM 654 C C . ALA A 1 85 ? 0.927 2.734 7.513 1.00 96.88 85 ALA A C 1
ATOM 656 O O . ALA A 1 85 ? -0.137 3.037 8.055 1.00 96.88 85 ALA A O 1
ATOM 657 N N . SER A 1 86 ? 1.555 3.525 6.651 1.00 95.44 86 SER A N 1
ATOM 658 C CA . SER A 1 86 ? 0.990 4.753 6.128 1.00 95.44 86 SER A CA 1
ATOM 659 C C . SER A 1 86 ? 0.690 4.580 4.643 1.00 95.44 86 SER A C 1
ATOM 661 O O . SER A 1 86 ? 1.484 4.029 3.877 1.00 95.44 86 SER A O 1
ATOM 663 N N . GLN A 1 87 ? -0.492 5.022 4.234 1.00 96.06 87 GLN A N 1
ATOM 664 C CA . GLN A 1 87 ? -0.939 4.974 2.856 1.00 96.06 87 GLN A CA 1
ATOM 665 C C . GLN A 1 87 ? -1.228 6.383 2.357 1.00 96.06 87 GLN A C 1
ATOM 667 O O . GLN A 1 87 ? -2.086 7.080 2.895 1.00 96.06 87 GLN A O 1
ATOM 672 N N . ASP A 1 88 ? -0.545 6.770 1.282 1.00 94.31 88 ASP A N 1
ATOM 673 C CA . ASP A 1 88 ? -0.883 7.969 0.523 1.00 94.31 88 ASP A CA 1
ATOM 674 C C . ASP A 1 88 ? -2.193 7.732 -0.247 1.00 94.31 88 ASP A C 1
ATOM 676 O O . ASP A 1 88 ? -2.284 6.875 -1.137 1.00 94.31 88 ASP A O 1
ATOM 680 N N . VAL A 1 89 ? -3.219 8.497 0.119 1.00 94.19 89 VAL A N 1
ATOM 681 C CA . VAL A 1 89 ? -4.556 8.477 -0.482 1.00 94.19 89 VAL A CA 1
ATOM 682 C C . VAL A 1 89 ? -4.853 9.755 -1.273 1.00 94.19 89 VAL A C 1
ATOM 684 O O . VAL A 1 89 ? -5.984 9.972 -1.698 1.00 94.19 89 VAL A O 1
ATOM 687 N N . THR A 1 90 ? -3.840 10.569 -1.588 1.00 92.25 90 THR A N 1
ATOM 688 C CA . THR A 1 90 ? -3.968 11.839 -2.331 1.00 92.25 90 THR A CA 1
ATOM 689 C C . THR A 1 90 ? -4.674 11.673 -3.680 1.00 92.25 90 THR A C 1
ATOM 691 O O . THR A 1 90 ? -5.480 12.516 -4.093 1.00 92.25 90 THR A O 1
ATOM 694 N N . HIS A 1 91 ? -4.410 10.567 -4.380 1.00 91.81 91 HIS A N 1
ATOM 695 C CA . HIS A 1 91 ? -5.069 10.223 -5.649 1.00 91.81 91 HIS A CA 1
ATOM 696 C C . HIS A 1 91 ? -6.444 9.556 -5.470 1.00 91.81 91 HIS A C 1
ATOM 698 O O . HIS A 1 91 ? -7.196 9.421 -6.435 1.00 91.81 91 HIS A O 1
ATOM 704 N N . LEU A 1 92 ? -6.781 9.160 -4.244 1.00 93.12 92 LEU A N 1
ATOM 705 C CA . LEU A 1 92 ? -8.008 8.461 -3.862 1.00 93.12 92 LEU A CA 1
ATOM 706 C C . LEU A 1 92 ? -8.955 9.351 -3.040 1.00 93.12 92 LEU A C 1
ATOM 708 O O . LEU A 1 92 ? -9.972 8.863 -2.569 1.00 93.12 92 LEU A O 1
ATOM 712 N N . ARG A 1 93 ? -8.684 10.659 -2.925 1.00 88.62 93 ARG A N 1
ATOM 713 C CA . ARG A 1 93 ? -9.504 11.638 -2.178 1.00 88.62 93 ARG A CA 1
ATOM 714 C C . ARG A 1 93 ? -10.989 11.684 -2.569 1.00 88.62 93 ARG A C 1
ATOM 716 O O . ARG A 1 93 ? -11.816 12.193 -1.834 1.00 88.62 93 ARG A O 1
ATOM 723 N N . HIS A 1 94 ? -11.326 11.198 -3.764 1.00 88.25 94 HIS A N 1
ATOM 724 C CA . HIS A 1 94 ? -12.709 11.102 -4.238 1.00 88.25 94 HIS A CA 1
ATOM 725 C C . HIS A 1 94 ? -13.440 9.860 -3.698 1.00 88.25 94 HIS A C 1
ATOM 727 O O . HIS A 1 94 ? -14.656 9.767 -3.828 1.00 88.25 94 HIS A O 1
ATOM 733 N N . LEU A 1 95 ? -12.700 8.908 -3.122 1.00 87.19 95 LEU A N 1
ATOM 734 C CA . LEU A 1 95 ? -13.188 7.667 -2.516 1.00 87.19 95 LEU A CA 1
ATOM 735 C C . LEU A 1 95 ? -13.085 7.684 -0.985 1.00 87.19 95 LEU A C 1
ATOM 737 O O . LEU A 1 95 ? -13.613 6.782 -0.342 1.00 87.19 95 LEU A O 1
ATOM 741 N N . VAL A 1 96 ? -12.378 8.661 -0.406 1.00 86.12 96 VAL A N 1
ATOM 742 C CA . VAL A 1 96 ? -12.059 8.720 1.024 1.00 86.12 96 VAL A CA 1
ATOM 743 C C . VAL A 1 96 ? -12.340 10.111 1.559 1.00 86.12 96 VAL A C 1
ATOM 745 O O . VAL A 1 96 ? -11.749 11.082 1.095 1.00 86.12 96 VAL A O 1
ATOM 748 N N . ASP A 1 97 ? -13.182 10.189 2.586 1.00 86.69 97 ASP A N 1
ATOM 749 C CA . ASP A 1 97 ? -13.301 11.382 3.418 1.00 86.69 97 ASP A CA 1
ATOM 750 C C . ASP A 1 97 ? -12.437 11.220 4.678 1.00 86.69 97 ASP A C 1
ATOM 752 O O . ASP A 1 97 ? -12.817 10.529 5.634 1.00 86.69 97 ASP A O 1
ATOM 756 N N . LEU A 1 98 ? -11.266 11.865 4.686 1.00 83.12 98 LEU A N 1
ATOM 757 C CA . LEU A 1 98 ? -10.353 11.841 5.831 1.00 83.12 98 LEU A CA 1
ATOM 758 C C . LEU A 1 98 ? -10.979 12.420 7.105 1.00 83.12 98 LEU A C 1
ATOM 760 O O . LEU A 1 98 ? -10.605 11.997 8.195 1.00 83.12 98 LEU A O 1
ATOM 764 N N . HIS A 1 99 ? -11.963 13.321 7.014 1.00 81.88 99 HIS A N 1
ATOM 765 C CA . HIS A 1 99 ? -12.620 13.877 8.203 1.00 81.88 99 HIS A CA 1
ATOM 766 C C . HIS A 1 99 ? -13.443 12.829 8.965 1.00 81.88 99 HIS A C 1
ATOM 768 O O . HIS A 1 99 ? -13.706 12.984 10.163 1.00 81.88 99 HIS A O 1
ATOM 774 N N . THR A 1 100 ? -13.822 11.740 8.290 1.00 82.75 100 THR A N 1
ATOM 775 C CA . THR A 1 100 ? -14.477 10.586 8.922 1.00 82.75 100 THR A CA 1
ATOM 776 C C . THR A 1 100 ? -13.484 9.567 9.484 1.00 82.75 100 THR A C 1
ATOM 778 O O . THR A 1 100 ? -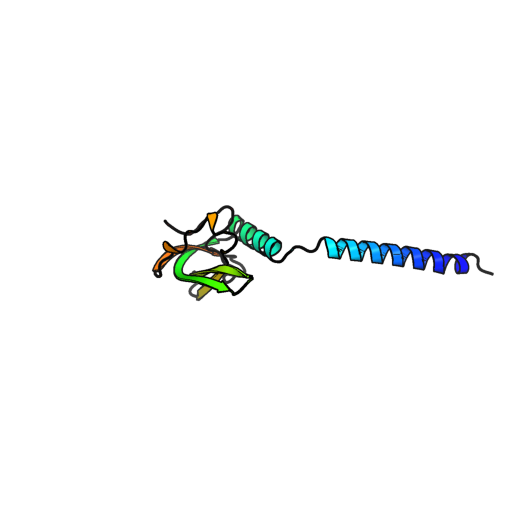13.846 8.784 10.363 1.00 82.75 100 THR A O 1
ATOM 781 N N . CYS A 1 101 ? -12.220 9.614 9.051 1.00 84.62 101 CYS A N 1
ATOM 782 C CA . CYS A 1 101 ? -11.155 8.690 9.442 1.00 84.62 101 CYS A CA 1
ATOM 783 C C . CYS A 1 101 ? -10.560 9.063 10.807 1.00 84.62 101 CYS A C 1
ATOM 785 O O . CYS A 1 101 ? -9.414 9.489 10.918 1.00 84.62 101 CYS A O 1
ATOM 787 N N . ARG A 1 102 ? -11.363 8.936 11.865 1.00 82.44 102 ARG A N 1
ATOM 788 C CA . ARG A 1 102 ? -10.931 9.239 13.235 1.00 82.44 102 ARG A CA 1
ATOM 789 C C . ARG A 1 102 ? -10.006 8.153 13.780 1.00 82.44 102 ARG A C 1
ATOM 791 O O . ARG A 1 102 ? -10.145 6.979 13.446 1.00 82.44 102 ARG A O 1
ATOM 798 N N . VAL A 1 103 ? -9.124 8.547 14.696 1.00 89.25 103 VAL A N 1
ATOM 799 C CA . VAL A 1 103 ? -8.326 7.612 15.499 1.00 89.25 103 VAL A CA 1
ATOM 800 C C . VAL A 1 103 ? -9.248 6.598 16.176 1.00 89.25 103 VAL A C 1
ATOM 802 O O . VAL A 1 103 ? -10.238 6.972 16.808 1.00 89.25 103 VAL A O 1
ATOM 805 N N . GLY A 1 104 ? -8.926 5.317 16.037 1.00 91.19 104 GLY A N 1
ATOM 806 C CA . GLY A 1 104 ? -9.730 4.219 16.561 1.00 91.19 104 GLY A CA 1
ATOM 807 C C . GLY A 1 104 ? -10.806 3.704 15.602 1.00 91.19 104 GLY A C 1
ATOM 808 O O . GLY A 1 104 ? -11.492 2.750 15.962 1.00 91.19 104 GLY A O 1
ATOM 809 N N . LEU A 1 105 ? -10.966 4.285 14.404 1.00 92.69 105 LEU A N 1
ATOM 810 C CA . LEU A 1 105 ? -11.937 3.801 13.419 1.00 92.69 105 LEU A CA 1
ATOM 811 C C . LEU A 1 105 ? -11.569 2.373 12.974 1.00 92.69 105 LEU A C 1
ATOM 813 O O . LEU A 1 105 ? -10.480 2.179 12.423 1.00 92.69 105 LEU A O 1
ATOM 817 N N . PRO A 1 106 ? -12.455 1.377 13.165 1.00 95.56 106 PRO A N 1
ATOM 818 C CA . PRO A 1 106 ? -12.220 0.032 12.662 1.00 95.56 106 PRO A CA 1
ATOM 819 C C . PRO A 1 106 ? -12.152 0.029 11.136 1.00 95.56 106 PRO A C 1
ATOM 821 O O . PRO A 1 106 ? -13.011 0.599 10.458 1.00 95.56 106 PRO A O 1
ATOM 824 N N . ALA A 1 107 ? -11.156 -0.659 10.595 1.00 95.81 107 ALA A N 1
ATOM 825 C CA . ALA A 1 107 ? -10.953 -0.801 9.165 1.00 95.81 107 ALA A CA 1
ATOM 826 C C . ALA A 1 107 ? -10.641 -2.256 8.815 1.00 95.81 107 ALA A C 1
ATOM 828 O O . ALA A 1 107 ? -10.077 -3.010 9.603 1.00 95.81 107 ALA A O 1
ATOM 829 N N . SER A 1 108 ? -10.994 -2.655 7.602 1.00 97.56 108 SER A N 1
ATOM 830 C CA . SER A 1 108 ? -10.473 -3.881 7.012 1.00 97.56 108 SER A CA 1
ATOM 831 C C . SER A 1 108 ? -9.198 -3.550 6.245 1.00 97.56 108 SER A C 1
ATOM 833 O O . SER A 1 108 ? -9.176 -2.623 5.443 1.00 97.56 108 SER A O 1
ATOM 835 N N . ILE A 1 109 ? -8.130 -4.301 6.485 1.00 98.00 109 ILE A N 1
ATOM 836 C CA . ILE A 1 109 ? -6.828 -4.097 5.850 1.00 98.00 109 ILE A CA 1
ATOM 837 C C . ILE A 1 109 ? -6.592 -5.217 4.855 1.00 98.00 109 ILE A C 1
ATOM 839 O O . ILE A 1 109 ? -6.709 -6.392 5.207 1.00 98.00 109 ILE A O 1
ATOM 843 N N . LYS A 1 110 ? -6.230 -4.867 3.618 1.00 98.38 110 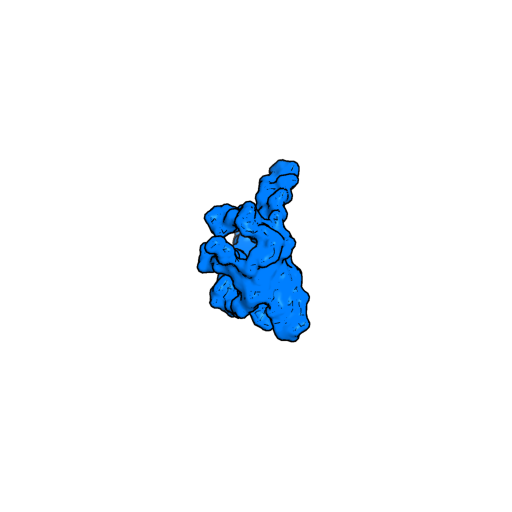LYS A N 1
ATOM 844 C CA . LYS A 1 110 ? -5.714 -5.838 2.652 1.00 98.38 110 LYS A CA 1
ATOM 845 C C . LYS A 1 110 ? -4.198 -5.838 2.663 1.00 98.38 110 LYS A C 1
ATOM 847 O O . LYS A 1 110 ? -3.583 -4.779 2.592 1.00 98.38 110 LYS A O 1
ATOM 852 N N . TYR A 1 111 ? -3.600 -7.021 2.698 1.00 98.31 111 TYR A N 1
ATOM 853 C CA . TYR A 1 111 ? -2.150 -7.193 2.706 1.00 98.31 111 TYR A CA 1
ATOM 854 C C . TYR A 1 111 ? -1.701 -8.342 1.802 1.00 98.31 111 TYR A C 1
ATOM 856 O O . TYR A 1 111 ? -2.456 -9.278 1.520 1.00 98.31 111 TYR A O 1
ATOM 864 N N . ASP A 1 112 ? -0.452 -8.273 1.347 1.00 97.88 112 ASP A N 1
ATOM 865 C CA . ASP A 1 112 ? 0.223 -9.371 0.657 1.00 97.88 112 ASP A CA 1
ATOM 866 C C . ASP A 1 112 ? 0.663 -10.444 1.676 1.00 97.88 112 ASP A C 1
ATOM 868 O O . ASP A 1 112 ? 1.497 -10.161 2.536 1.00 97.88 112 ASP A O 1
ATOM 872 N N . PRO A 1 113 ? 0.171 -11.695 1.605 1.00 95.62 113 PRO A N 1
ATOM 873 C CA . PRO A 1 113 ? 0.538 -12.735 2.570 1.00 95.62 113 PRO A CA 1
ATOM 874 C C . PRO A 1 113 ? 2.026 -13.103 2.567 1.00 95.62 113 PRO A C 1
ATOM 876 O O . PRO A 1 113 ? 2.516 -13.653 3.550 1.00 95.62 113 PRO A O 1
ATOM 879 N N . THR A 1 114 ? 2.732 -12.835 1.465 1.00 96.19 114 THR A N 1
ATOM 880 C CA . THR A 1 114 ? 4.176 -13.080 1.332 1.00 96.19 114 THR A CA 1
ATOM 881 C C . THR A 1 114 ? 5.016 -11.911 1.847 1.00 96.19 114 THR A C 1
ATOM 883 O O . THR A 1 114 ? 6.196 -12.085 2.141 1.00 96.19 114 THR A O 1
ATOM 886 N N . ASN A 1 115 ? 4.405 -10.733 1.999 1.00 96.75 115 ASN A N 1
ATOM 887 C CA . ASN A 1 115 ? 5.017 -9.534 2.552 1.00 96.75 115 ASN A CA 1
ATOM 888 C C . ASN A 1 115 ? 3.951 -8.707 3.296 1.00 96.75 115 ASN A C 1
ATOM 890 O O . ASN A 1 115 ? 3.426 -7.754 2.719 1.00 96.75 115 ASN A O 1
ATOM 894 N N . PRO A 1 116 ? 3.620 -9.045 4.558 1.00 96.56 116 PRO A N 1
ATOM 895 C CA . PRO A 1 116 ? 2.488 -8.429 5.247 1.00 96.56 116 PRO A CA 1
ATOM 896 C C . PRO A 1 116 ? 2.569 -6.908 5.360 1.00 96.56 116 PRO A C 1
ATOM 898 O O . PRO A 1 116 ? 1.542 -6.258 5.237 1.00 96.56 116 PRO A O 1
ATOM 901 N N . GLY A 1 117 ? 3.775 -6.332 5.463 1.00 96.38 117 GLY A N 1
ATOM 902 C CA . GLY A 1 117 ? 3.963 -4.876 5.468 1.00 96.38 117 GLY A CA 1
ATOM 903 C C . GLY A 1 117 ? 3.467 -4.186 4.189 1.00 96.38 117 GLY A C 1
ATOM 904 O O . GLY A 1 117 ? 3.097 -3.013 4.216 1.00 96.38 117 GLY A O 1
ATOM 905 N N . ASN A 1 118 ? 3.401 -4.912 3.069 1.00 97.50 118 ASN A N 1
ATOM 906 C CA . ASN A 1 118 ? 2.788 -4.441 1.835 1.00 97.50 118 ASN A CA 1
ATOM 907 C C . ASN A 1 118 ? 1.259 -4.522 1.942 1.00 97.50 118 ASN A C 1
ATOM 909 O O . ASN A 1 118 ? 0.636 -5.525 1.585 1.00 97.50 118 ASN A O 1
ATOM 913 N N . SER A 1 119 ? 0.669 -3.436 2.431 1.00 98.25 119 SER A N 1
ATOM 914 C CA . SER A 1 119 ? -0.744 -3.349 2.792 1.00 98.25 119 SER A CA 1
ATOM 915 C C . SER A 1 119 ? -1.414 -2.090 2.242 1.00 98.25 119 SER A C 1
ATOM 917 O O . SER A 1 119 ? -0.744 -1.157 1.780 1.00 98.25 119 SER A O 1
ATOM 919 N N . ILE A 1 120 ? -2.748 -2.110 2.233 1.00 98.12 120 ILE A N 1
ATOM 920 C CA . ILE A 1 120 ? -3.633 -1.006 1.860 1.00 98.12 120 ILE A CA 1
ATOM 921 C C . ILE A 1 120 ? -4.924 -1.055 2.688 1.00 98.12 120 ILE A C 1
ATOM 923 O O . ILE A 1 120 ? -5.426 -2.127 3.032 1.00 98.12 120 ILE A O 1
ATOM 927 N N . VAL A 1 121 ? -5.508 0.115 2.917 1.00 97.00 121 VAL A N 1
ATOM 928 C CA . VAL A 1 121 ? -6.889 0.289 3.389 1.00 97.00 121 VAL A CA 1
ATOM 929 C C . VAL A 1 121 ? -7.814 0.628 2.220 1.00 97.00 121 VAL A C 1
ATOM 931 O O . VAL A 1 121 ? -8.985 0.262 2.231 1.00 97.00 121 VAL A O 1
ATOM 934 N N . VAL A 1 122 ? -7.306 1.320 1.193 1.00 96.50 122 VAL A N 1
ATOM 935 C CA . VAL A 1 122 ? -8.122 1.800 0.064 1.00 96.50 122 VAL A CA 1
ATOM 936 C C . VAL A 1 122 ? -7.425 1.557 -1.276 1.00 96.50 122 VAL A C 1
ATOM 938 O O . VAL A 1 122 ? -6.211 1.703 -1.403 1.00 96.50 122 VAL A O 1
ATOM 941 N N . ALA A 1 123 ? -8.196 1.200 -2.296 1.00 97.00 123 ALA A N 1
ATOM 942 C CA . ALA A 1 123 ? -7.795 1.097 -3.693 1.00 97.00 123 ALA A CA 1
ATOM 943 C C . ALA A 1 123 ? -8.918 1.599 -4.610 1.00 97.00 123 ALA A C 1
ATOM 945 O O . ALA A 1 123 ? -10.039 1.859 -4.186 1.00 97.00 123 ALA A O 1
ATOM 946 N N . GLU A 1 124 ? -8.620 1.692 -5.901 1.00 94.94 124 GLU A N 1
ATOM 947 C CA . GLU A 1 124 ? -9.526 2.168 -6.946 1.00 94.94 124 GLU A CA 1
ATOM 948 C C . GLU A 1 124 ? -10.850 1.383 -7.011 1.00 94.94 124 GLU A C 1
ATOM 950 O O . GLU A 1 124 ? -11.873 1.930 -7.409 1.00 94.94 124 GLU A O 1
ATOM 955 N N . ASN A 1 125 ? -10.833 0.102 -6.635 1.00 94.62 125 ASN A N 1
ATOM 956 C CA . ASN A 1 125 ? -11.975 -0.812 -6.703 1.00 94.62 125 ASN A CA 1
ATOM 957 C C . ASN A 1 125 ? -12.369 -1.412 -5.341 1.00 94.62 125 ASN A C 1
ATOM 959 O O . ASN A 1 125 ? -13.162 -2.353 -5.299 1.00 94.62 125 ASN A O 1
ATOM 963 N N . TRP A 1 126 ? -11.794 -0.931 -4.236 1.00 95.62 126 TRP A N 1
ATOM 964 C CA . TRP A 1 126 ? -12.023 -1.512 -2.915 1.00 95.62 126 TRP A CA 1
ATOM 965 C C . TRP A 1 126 ? -11.749 -0.505 -1.796 1.00 95.62 126 TRP A C 1
ATOM 967 O O . TRP A 1 126 ? -10.751 0.206 -1.834 1.00 95.62 126 TRP A O 1
ATOM 977 N N . SER A 1 127 ? -12.598 -0.491 -0.769 1.00 94.81 127 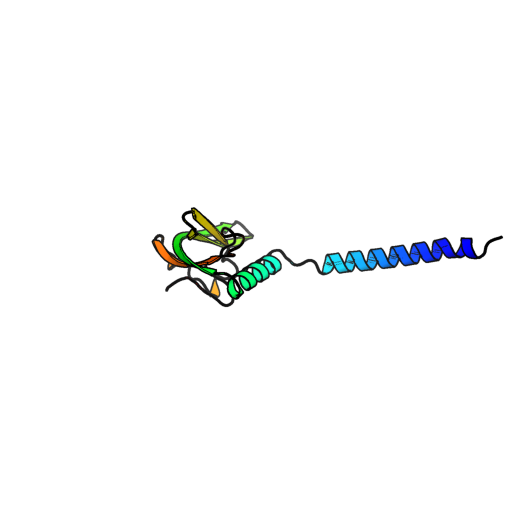SER A N 1
ATOM 978 C CA . SER A 1 127 ? -12.365 0.271 0.459 1.00 94.81 127 SER A CA 1
ATOM 979 C C . SER A 1 127 ? -12.593 -0.621 1.670 1.00 94.81 127 SER A C 1
ATOM 981 O O . SER A 1 127 ? -13.602 -1.322 1.760 1.00 94.81 127 SER A O 1
ATOM 983 N N . GLY A 1 128 ? -11.636 -0.593 2.589 1.00 94.75 128 GLY A N 1
ATOM 984 C CA . GLY A 1 128 ? -11.729 -1.197 3.907 1.00 94.75 128 GLY A CA 1
ATOM 985 C C . GLY A 1 128 ? -12.218 -0.238 4.991 1.00 94.75 128 GLY A C 1
ATOM 986 O O . GLY A 1 128 ? -12.404 -0.667 6.129 1.00 94.75 128 GLY A O 1
ATOM 987 N N . LEU A 1 129 ? -12.435 1.039 4.662 1.00 93.25 129 LEU A N 1
ATOM 988 C CA . LEU A 1 129 ? -13.031 2.007 5.579 1.00 93.25 129 LEU A CA 1
ATOM 989 C C . LEU A 1 129 ? -14.526 1.721 5.731 1.00 93.25 129 LEU A C 1
ATOM 991 O O . LEU A 1 129 ? -15.238 1.515 4.747 1.00 93.25 129 LEU A O 1
ATOM 995 N N . ARG A 1 130 ? -15.000 1.703 6.977 1.00 81.00 130 ARG A N 1
ATOM 996 C CA . ARG A 1 130 ? -16.418 1.543 7.308 1.00 81.00 130 ARG A CA 1
ATOM 997 C C . ARG A 1 130 ? -16.953 2.923 7.684 1.00 81.00 130 ARG A C 1
ATOM 999 O O . ARG A 1 130 ? -16.610 3.428 8.749 1.00 81.00 130 ARG A O 1
ATOM 1006 N N . HIS A 1 131 ? -17.705 3.534 6.773 1.00 64.00 131 HIS A N 1
ATOM 1007 C CA . HIS A 1 131 ? -18.395 4.810 6.984 1.00 64.00 131 HIS A CA 1
ATOM 1008 C C . HIS A 1 131 ? -19.808 4.569 7.517 1.00 64.00 131 HIS A C 1
ATOM 1010 O O . HIS A 1 131 ? -20.426 3.566 7.087 1.00 64.00 131 HIS A O 1
#

Mean predicted aligned error: 6.82 Å

pLDDT: mean 90.79, std 9.68, range [51.53, 98.38]

Radius of gyration: 23.72 Å; Cα contacts (8 Å, |Δi|>4): 202; chains: 1; bounding box: 60×39×67 Å

Sequence (131 aa):
MNSALRLIPAFALAAAGLAFAASAWARSHRKTPEQRERERRMRISEIGRITDGTVIDANELKMNGSGDVQLLIFQYDVAGVSYEASQDVTHLRHLVDLHTCRVGLPASIKYDPTNPGNSIVVAENWSGLRH

Solvent-accessible surface area (backbone atoms only — not comparable to full-atom values): 7601 Å² total; per-residue (Å²): 139,61,74,68,70,70,46,50,63,56,53,52,50,52,52,51,52,51,51,49,52,53,52,51,51,58,58,72,69,54,76,50,74,67,54,51,48,51,51,50,36,51,49,37,69,74,73,30,48,77,41,66,27,30,28,63,40,57,46,76,47,79,43,95,91,76,54,70,42,30,37,41,28,35,37,36,61,56,98,92,42,82,45,76,50,76,42,83,39,54,93,41,54,93,81,47,67,62,91,74,47,41,66,70,38,60,26,39,32,32,20,30,87,92,44,60,86,54,59,44,51,66,43,101,91,46,70,25,69,72,129

Secondary structure (DSSP, 8-state):
--HHHHHHHHHHHHHHHHHHHHHHHHHHTPPPHHHHHHHHHHHHHHHPEEEEEEEEEEEEEEETTTEEEEEEEEEEEETTEEEEEEEE-GGGTTT--GGG--TT-EEEEEEETTEEEEEESEETTEE-B--

Foldseek 3Di:
DCPPVVCVVVVVVVVVVVVVVVVVVVVVPDDDPVRVVQVLQVVLVVDFDKFKWAFADWDWDDDDPPDIWTKTWIWTDDPNDIEIDIDTCVVVCVVDDSVPRDGGQMFIKTADPVGRNSIDQDHPPDHRGDD